Protein AF-A0A1V6MY09-F1 (afdb_monomer_lite)

Secondary structure (DSSP, 8-state):
-HHHHHHH-SSTT--EEEEEE---TTTS-TTHIIIIIHGGGHHHHTTEEEEEES-SBPPPTTS-S--HHHHT--SB-TT-PBPHHHHHHHHHHHHHHHSPPPPPP---EEEEPS-SS--HHHHHHHHHHHHTT---EEEEGGGTT-HHHHSPPP-

Structure (mmCIF, N/CA/C/O backbone):
data_AF-A0A1V6MY09-F1
#
_entry.id   AF-A0A1V6MY09-F1
#
loop_
_atom_site.group_PDB
_atom_site.id
_atom_site.type_symbol
_atom_site.label_atom_id
_atom_site.label_alt_id
_atom_site.label_comp_id
_atom_site.label_asym_id
_atom_site.label_entity_id
_atom_site.label_seq_id
_atom_site.pdbx_PDB_ins_code
_atom_site.Cartn_x
_atom_site.Cartn_y
_atom_site.Cartn_z
_atom_site.occupancy
_atom_site.B_iso_or_equiv
_atom_site.auth_seq_id
_atom_site.auth_comp_id
_atom_site.auth_asym_id
_atom_site.auth_atom_id
_atom_site.pdbx_PDB_model_num
ATOM 1 N N . MET A 1 1 ? 6.586 2.895 -3.934 1.00 74.00 1 MET A N 1
ATOM 2 C CA . MET A 1 1 ? 7.582 2.172 -3.106 1.00 74.00 1 MET A CA 1
ATOM 3 C C . MET A 1 1 ? 8.088 0.880 -3.744 1.00 74.00 1 MET A C 1
ATOM 5 O O . MET A 1 1 ? 9.276 0.803 -4.008 1.00 74.00 1 MET A O 1
ATOM 9 N N . ALA A 1 2 ? 7.244 -0.112 -4.055 1.00 82.12 2 ALA A N 1
ATOM 10 C CA . ALA A 1 2 ? 7.715 -1.401 -4.593 1.00 82.12 2 ALA A CA 1
ATOM 11 C C . ALA A 1 2 ? 8.505 -1.316 -5.916 1.00 82.12 2 ALA A C 1
ATOM 13 O O . ALA A 1 2 ? 9.506 -2.009 -6.086 1.00 82.12 2 ALA A O 1
ATOM 14 N N . GLU A 1 3 ? 8.062 -0.472 -6.853 1.00 85.81 3 GLU A N 1
ATOM 15 C CA . GLU A 1 3 ? 8.784 -0.254 -8.118 1.00 85.81 3 GLU A CA 1
ATOM 16 C C . GLU A 1 3 ? 10.095 0.505 -7.901 1.00 85.81 3 GLU A C 1
ATOM 18 O O . GLU A 1 3 ? 11.083 0.232 -8.571 1.00 85.81 3 GLU A O 1
ATOM 23 N N . LEU A 1 4 ? 10.130 1.399 -6.911 1.00 88.19 4 LEU A N 1
ATOM 24 C CA . LEU A 1 4 ? 11.337 2.138 -6.564 1.00 88.19 4 LEU A CA 1
ATOM 25 C C . LEU A 1 4 ? 12.402 1.195 -5.991 1.00 88.19 4 LEU A C 1
ATOM 27 O O . LEU A 1 4 ? 13.549 1.227 -6.415 1.00 88.19 4 LEU A O 1
ATOM 31 N N . ALA A 1 5 ? 12.001 0.294 -5.090 1.00 87.94 5 ALA A N 1
ATOM 32 C CA . ALA A 1 5 ? 12.891 -0.728 -4.548 1.00 87.94 5 ALA A CA 1
ATOM 33 C C . ALA A 1 5 ? 13.441 -1.673 -5.635 1.00 87.94 5 ALA A C 1
ATOM 35 O O . ALA A 1 5 ? 14.590 -2.097 -5.547 1.00 87.94 5 ALA A O 1
ATOM 36 N N . GLU A 1 6 ? 12.649 -1.992 -6.668 1.00 86.62 6 GLU A N 1
ATOM 37 C CA . GLU A 1 6 ? 13.126 -2.790 -7.806 1.00 86.62 6 GLU A CA 1
ATOM 38 C C . GLU A 1 6 ? 14.203 -2.052 -8.606 1.00 86.62 6 GLU A C 1
ATOM 40 O O . GLU A 1 6 ? 15.226 -2.653 -8.917 1.00 86.62 6 GLU A O 1
ATOM 45 N N . ALA A 1 7 ? 13.999 -0.761 -8.895 1.00 88.38 7 ALA A N 1
ATOM 46 C CA . ALA A 1 7 ? 14.915 0.039 -9.711 1.00 88.38 7 ALA A CA 1
ATOM 47 C C . ALA A 1 7 ? 16.354 0.022 -9.168 1.00 88.38 7 ALA A C 1
ATOM 49 O O . ALA A 1 7 ? 17.309 -0.121 -9.932 1.00 88.38 7 ALA A O 1
ATOM 50 N N . PHE A 1 8 ? 16.494 0.103 -7.842 1.00 88.56 8 PHE A N 1
ATOM 51 C CA . PHE A 1 8 ? 17.784 0.108 -7.146 1.00 88.56 8 PHE A CA 1
ATOM 52 C C . PHE A 1 8 ? 18.277 -1.286 -6.730 1.00 88.56 8 PHE A C 1
ATOM 54 O O . PHE A 1 8 ? 19.402 -1.423 -6.250 1.00 88.56 8 PHE A O 1
ATOM 61 N N . SER A 1 9 ? 17.482 -2.344 -6.910 1.00 88.06 9 SER A N 1
ATOM 62 C CA . SER A 1 9 ? 17.911 -3.699 -6.555 1.00 88.06 9 SER A CA 1
ATOM 63 C C . SER A 1 9 ? 19.033 -4.154 -7.495 1.00 88.06 9 SER A C 1
ATOM 65 O O . SER A 1 9 ? 18.844 -4.126 -8.709 1.00 88.06 9 SER A O 1
ATOM 67 N N . PRO A 1 10 ? 20.194 -4.622 -7.001 1.00 84.19 10 PRO A N 1
ATOM 68 C CA . PRO A 1 10 ? 21.211 -5.230 -7.864 1.00 84.19 10 PRO A CA 1
ATOM 69 C C . PRO A 1 10 ? 20.783 -6.616 -8.363 1.00 84.19 10 PRO A C 1
ATOM 71 O O . PRO A 1 10 ? 21.304 -7.121 -9.353 1.00 84.19 10 PRO A O 1
ATOM 74 N N . VAL A 1 11 ? 19.822 -7.239 -7.673 1.00 84.31 11 VAL A N 1
ATOM 75 C CA . VAL A 1 11 ? 19.285 -8.550 -8.022 1.00 84.31 11 VAL A CA 1
ATOM 76 C C . VAL A 1 11 ? 17.932 -8.353 -8.680 1.00 84.31 11 VAL A C 1
ATOM 78 O O . VAL A 1 11 ? 16.950 -7.969 -8.035 1.00 84.31 11 VAL A O 1
ATOM 81 N N . ARG A 1 12 ? 17.890 -8.639 -9.976 1.00 76.69 12 ARG A N 1
ATOM 82 C CA . ARG A 1 12 ? 16.674 -8.578 -10.777 1.00 76.69 12 ARG A CA 1
ATOM 83 C C . ARG A 1 12 ? 15.632 -9.566 -10.258 1.00 76.69 12 ARG A C 1
ATOM 85 O O . ARG A 1 12 ? 15.929 -10.749 -10.092 1.00 76.69 12 ARG A O 1
ATOM 92 N N . GLY A 1 13 ? 14.403 -9.100 -10.038 1.00 77.75 13 GLY A N 1
ATOM 93 C CA . GLY A 1 13 ? 13.318 -9.951 -9.548 1.00 77.75 13 GLY A CA 1
ATOM 94 C C . GLY A 1 13 ? 13.489 -10.390 -8.095 1.00 77.75 13 GLY A C 1
ATOM 95 O O . GLY A 1 13 ? 12.890 -11.387 -7.690 1.00 77.75 13 GLY A O 1
ATOM 96 N N . ARG A 1 14 ? 14.300 -9.668 -7.309 1.00 84.56 14 ARG A N 1
ATOM 97 C CA . ARG A 1 14 ? 14.417 -9.902 -5.870 1.00 84.56 14 ARG A CA 1
ATOM 98 C C . ARG A 1 14 ? 13.017 -9.886 -5.233 1.00 84.56 14 ARG A C 1
ATOM 100 O O . ARG A 1 14 ? 12.269 -8.925 -5.435 1.00 84.56 14 ARG A O 1
ATOM 107 N N . PRO A 1 15 ? 12.663 -10.916 -4.444 1.00 82.88 15 PRO A N 1
ATOM 108 C CA . PRO A 1 15 ? 11.455 -10.916 -3.634 1.00 82.88 15 PRO A CA 1
ATOM 109 C C . PRO A 1 15 ? 11.299 -9.634 -2.819 1.00 82.88 15 PRO A C 1
ATOM 111 O O . PRO A 1 15 ? 12.229 -9.209 -2.132 1.00 82.88 15 PRO A O 1
ATOM 114 N N . LYS A 1 16 ? 10.107 -9.039 -2.872 1.00 85.06 16 LYS A N 1
ATOM 115 C CA . LYS A 1 16 ? 9.753 -7.848 -2.094 1.00 85.06 16 LYS A CA 1
ATOM 116 C C . LYS A 1 16 ? 8.669 -8.190 -1.093 1.00 85.06 16 LYS A C 1
ATOM 118 O O . LYS A 1 16 ? 7.739 -8.923 -1.416 1.00 85.06 16 LYS A O 1
ATOM 123 N N . TRP A 1 17 ? 8.766 -7.628 0.099 1.00 87.06 17 TRP A N 1
ATOM 124 C CA . TRP A 1 17 ? 7.748 -7.753 1.132 1.00 87.06 17 TRP A CA 1
ATOM 125 C C . TRP A 1 17 ? 7.241 -6.357 1.468 1.00 87.06 17 TRP A C 1
ATOM 127 O O . TRP A 1 17 ? 8.029 -5.481 1.820 1.00 87.06 17 TRP A O 1
ATOM 137 N N . LEU A 1 18 ? 5.931 -6.143 1.340 1.00 85.88 18 LEU A N 1
ATOM 138 C CA . LEU A 1 18 ? 5.291 -4.967 1.913 1.00 85.88 18 LEU A CA 1
ATOM 139 C C . LEU A 1 18 ? 5.100 -5.204 3.417 1.00 85.88 18 LEU A C 1
ATOM 141 O O . LEU A 1 18 ? 4.112 -5.802 3.835 1.00 85.88 18 LEU A O 1
ATOM 145 N N . GLN A 1 19 ? 6.110 -4.833 4.202 1.00 89.31 19 GLN A N 1
ATOM 146 C CA . GLN A 1 19 ? 6.201 -5.191 5.621 1.00 89.31 19 GLN A CA 1
ATOM 147 C C . GLN A 1 19 ? 5.237 -4.404 6.516 1.00 89.31 19 GLN A C 1
ATOM 149 O O . GLN A 1 19 ? 4.792 -4.923 7.538 1.00 89.31 19 GLN A O 1
ATOM 154 N N . GLU A 1 20 ? 4.914 -3.172 6.130 1.00 88.75 20 GLU A N 1
ATOM 155 C CA . GLU A 1 20 ? 3.969 -2.328 6.850 1.00 88.75 20 GLU A CA 1
ATOM 156 C C . GLU A 1 20 ? 3.007 -1.686 5.864 1.00 88.75 20 GLU A C 1
ATOM 158 O O . GLU A 1 20 ? 3.400 -1.031 4.894 1.00 88.75 20 GLU A O 1
ATOM 163 N N . PHE A 1 21 ? 1.724 -1.910 6.111 1.00 85.19 21 PHE A N 1
ATOM 164 C CA . PHE A 1 21 ? 0.650 -1.357 5.315 1.00 85.19 21 PHE A CA 1
ATOM 165 C C . PHE A 1 21 ? -0.570 -1.116 6.197 1.00 85.19 21 PHE A C 1
ATOM 167 O O . PHE A 1 21 ? -1.007 -2.009 6.915 1.00 85.19 21 PHE A O 1
ATOM 174 N N . GLY A 1 22 ? -1.124 0.089 6.168 1.00 87.31 22 GLY A N 1
ATOM 175 C CA . GLY A 1 22 ? -2.263 0.451 7.005 1.00 87.31 22 GLY A CA 1
ATOM 176 C C . GLY A 1 22 ? -2.897 1.748 6.552 1.00 87.31 22 GLY A C 1
ATOM 177 O O . GLY A 1 22 ? -2.298 2.516 5.802 1.00 87.31 22 GLY A O 1
ATOM 178 N N . ALA A 1 23 ? -4.133 1.949 6.978 1.00 87.44 23 ALA A N 1
ATOM 179 C CA . ALA A 1 23 ? -4.874 3.173 6.749 1.00 87.44 23 ALA A CA 1
ATOM 180 C C . ALA A 1 23 ? -5.733 3.454 7.974 1.00 87.44 23 ALA A C 1
ATOM 182 O O . ALA A 1 23 ? -6.298 2.528 8.557 1.00 87.44 23 ALA A O 1
ATOM 183 N N . SER A 1 24 ? -5.860 4.732 8.307 1.00 87.69 24 SER A N 1
ATOM 184 C CA . SER A 1 24 ? -6.676 5.210 9.418 1.00 87.69 24 SER A CA 1
ATOM 185 C C . SER A 1 24 ? -7.867 6.018 8.903 1.00 87.69 24 SER A C 1
ATOM 187 O O . SER A 1 24 ? -7.738 6.708 7.882 1.00 87.69 24 SER A O 1
ATOM 189 N N . PRO A 1 25 ? -8.994 6.015 9.634 1.00 87.62 25 PRO A N 1
ATOM 190 C CA . PRO A 1 25 ? -10.101 6.942 9.418 1.00 87.62 25 PRO A CA 1
ATOM 191 C C . PRO A 1 25 ? -9.704 8.428 9.453 1.00 87.62 25 PRO A C 1
ATOM 193 O O . PRO 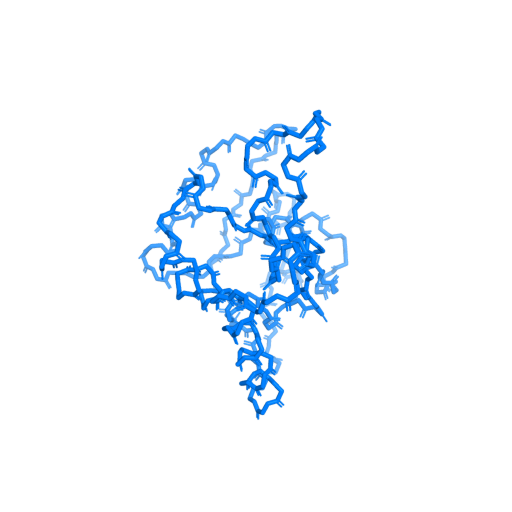A 1 25 ? -10.396 9.260 8.876 1.00 87.62 25 PRO A O 1
ATOM 196 N N . VAL A 1 26 ? -8.576 8.767 10.091 1.00 88.00 26 VAL A N 1
ATOM 197 C CA . VAL A 1 26 ? -8.041 10.140 10.128 1.00 88.00 26 VAL A CA 1
ATOM 198 C C . VAL A 1 26 ? -7.679 10.654 8.729 1.00 88.00 26 VAL A C 1
ATOM 200 O O . VAL A 1 26 ? -7.819 11.840 8.448 1.00 88.00 26 VAL A O 1
ATOM 203 N N . GLU A 1 27 ? -7.228 9.773 7.833 1.00 85.25 27 GLU A N 1
ATOM 204 C CA . GLU A 1 27 ? -6.772 10.156 6.488 1.00 85.25 27 GLU A CA 1
ATOM 205 C C . GLU A 1 27 ? -7.861 10.036 5.420 1.00 85.25 27 GLU A C 1
ATOM 207 O O . GLU A 1 27 ? -7.749 10.618 4.340 1.00 85.25 27 GLU A O 1
ATOM 212 N N . ARG A 1 28 ? -8.882 9.210 5.663 1.00 85.06 28 ARG A N 1
ATOM 213 C CA . ARG A 1 28 ? -9.947 8.925 4.698 1.00 85.06 28 ARG A CA 1
ATOM 214 C C . ARG A 1 28 ? -11.168 8.321 5.383 1.00 85.06 28 ARG A C 1
ATOM 216 O O . ARG A 1 28 ? -11.007 7.658 6.400 1.00 85.06 28 ARG A O 1
ATOM 223 N N . PRO A 1 29 ? -12.364 8.435 4.783 1.00 87.50 29 PRO A N 1
ATOM 224 C CA . PRO A 1 29 ? -13.581 7.860 5.352 1.00 87.50 29 PRO A CA 1
ATOM 225 C C . PRO A 1 29 ? -13.428 6.358 5.636 1.00 87.50 29 PRO 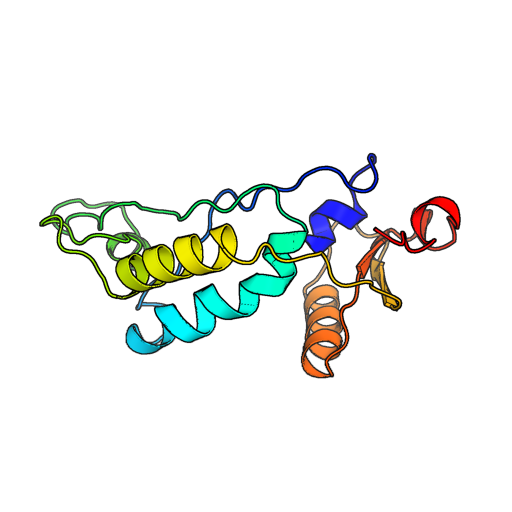A C 1
ATOM 227 O O . PRO A 1 29 ? -12.931 5.617 4.775 1.00 87.50 29 PRO A O 1
ATOM 230 N N . ALA A 1 30 ? -13.830 5.902 6.826 1.00 83.56 30 ALA A N 1
ATOM 231 C CA . ALA A 1 30 ? -13.588 4.536 7.304 1.00 83.56 30 ALA A CA 1
ATOM 232 C C . ALA A 1 30 ? -14.191 3.470 6.372 1.00 83.56 30 ALA A C 1
ATOM 234 O O . ALA A 1 30 ? -13.598 2.419 6.131 1.00 83.56 30 ALA A O 1
ATOM 235 N N . GLU A 1 31 ? -15.334 3.782 5.771 1.00 83.69 31 GLU A N 1
ATOM 236 C CA . GLU A 1 31 ? -16.102 2.933 4.855 1.00 83.69 31 GLU A CA 1
ATOM 237 C C . GLU A 1 31 ? -15.362 2.739 3.524 1.00 83.69 31 GLU A C 1
ATOM 239 O O . GLU A 1 31 ? -15.531 1.731 2.834 1.00 83.69 31 GLU A O 1
ATOM 244 N N . SER A 1 32 ? -14.503 3.697 3.161 1.00 83.12 32 SER A N 1
ATOM 245 C CA . SER A 1 32 ? -13.707 3.645 1.937 1.00 83.12 32 SER A CA 1
ATOM 246 C C . SER A 1 32 ? -12.458 2.770 2.071 1.00 83.12 32 SER A C 1
ATOM 248 O O . SER A 1 32 ? -11.975 2.250 1.060 1.00 83.12 32 SER A O 1
ATOM 250 N N . ILE A 1 33 ? -11.950 2.567 3.296 1.00 82.81 33 ILE A N 1
ATOM 251 C CA . ILE A 1 33 ? -10.695 1.847 3.555 1.00 82.81 33 ILE A CA 1
ATOM 252 C C . ILE A 1 33 ? -10.751 0.410 3.012 1.00 82.81 33 ILE A C 1
ATOM 254 O O . ILE A 1 33 ? -9.896 0.067 2.191 1.00 82.81 33 ILE A O 1
ATOM 258 N N . PRO A 1 34 ? -11.754 -0.427 3.343 1.00 79.44 34 PRO A N 1
ATOM 259 C CA . PRO A 1 34 ? -11.778 -1.813 2.882 1.00 79.44 34 PRO A CA 1
ATOM 260 C C . PRO A 1 34 ? -11.729 -1.947 1.353 1.00 79.44 34 PRO A C 1
ATOM 262 O O . PRO A 1 34 ? -11.004 -2.784 0.814 1.00 79.44 34 PRO A O 1
ATOM 265 N N . GLN A 1 35 ? -12.474 -1.108 0.629 1.00 71.88 35 GLN A N 1
ATOM 266 C CA . GLN A 1 35 ? -12.632 -1.255 -0.820 1.00 71.88 35 GLN A CA 1
ATOM 267 C C . GLN A 1 35 ? -11.545 -0.543 -1.624 1.00 71.88 35 GLN A C 1
ATOM 269 O O . GLN A 1 35 ? -11.033 -1.104 -2.593 1.00 71.88 35 GLN A O 1
ATOM 274 N N . ARG A 1 36 ? -11.192 0.690 -1.247 1.00 66.88 36 ARG A N 1
ATOM 275 C CA . ARG A 1 36 ? -10.260 1.524 -2.019 1.00 66.88 36 ARG A CA 1
ATOM 276 C C . ARG A 1 36 ? -8.806 1.327 -1.620 1.00 66.88 36 ARG A C 1
ATOM 278 O O . ARG A 1 36 ? -7.935 1.655 -2.414 1.00 66.88 36 ARG A O 1
ATOM 285 N N . PHE A 1 37 ? -8.527 0.782 -0.439 1.00 67.88 37 PHE A N 1
ATOM 286 C CA . PHE A 1 37 ? -7.151 0.606 0.018 1.00 67.88 37 PHE A CA 1
ATOM 287 C C . PHE A 1 37 ? -6.614 -0.807 -0.229 1.00 67.88 37 PHE A C 1
ATOM 289 O O . PHE A 1 37 ? -5.490 -0.958 -0.700 1.00 67.88 37 PHE A O 1
ATOM 296 N N . LEU A 1 38 ? -7.422 -1.845 0.019 1.00 67.69 38 LEU A N 1
ATOM 297 C CA . LEU A 1 38 ? -6.973 -3.240 -0.091 1.00 67.69 38 LEU A CA 1
ATOM 298 C C . LEU A 1 38 ? -7.058 -3.790 -1.526 1.00 67.69 38 LEU A C 1
ATOM 300 O O . LEU A 1 38 ? -6.185 -4.540 -1.958 1.00 67.69 38 LEU A O 1
ATOM 304 N N . ARG A 1 39 ? -8.083 -3.411 -2.303 1.00 62.66 39 ARG A N 1
ATOM 305 C CA . ARG A 1 39 ? -8.331 -3.976 -3.646 1.00 62.66 39 ARG A CA 1
ATOM 306 C C . ARG A 1 39 ? -7.319 -3.542 -4.721 1.00 62.66 39 ARG A C 1
ATOM 308 O O . ARG A 1 39 ? -6.881 -4.411 -5.477 1.00 62.66 39 ARG A O 1
ATOM 315 N N . PRO A 1 40 ? -6.892 -2.264 -4.815 1.00 59.50 40 PRO A N 1
ATOM 316 C CA . PRO A 1 40 ? -5.935 -1.839 -5.845 1.00 59.50 40 PRO A CA 1
ATOM 317 C C . PRO A 1 40 ? -4.543 -2.467 -5.704 1.00 59.50 40 PRO A C 1
ATOM 319 O O . PRO A 1 40 ? -3.732 -2.383 -6.622 1.00 59.50 40 PRO A O 1
ATOM 322 N N . GLN A 1 41 ? -4.263 -3.133 -4.580 1.00 60.84 41 GLN A N 1
ATOM 323 C CA . GLN A 1 41 ? -2.998 -3.826 -4.347 1.00 60.84 41 GLN A CA 1
ATOM 324 C C . GLN A 1 41 ? -2.893 -5.163 -5.080 1.00 60.84 41 GLN A C 1
ATOM 326 O O . GLN A 1 41 ? -1.793 -5.684 -5.221 1.00 60.84 41 GLN A O 1
ATOM 331 N N . HIS A 1 42 ? -3.999 -5.714 -5.582 1.00 57.00 42 HIS A N 1
ATOM 332 C CA . HIS A 1 42 ? -4.037 -7.040 -6.200 1.00 57.00 42 HIS A CA 1
ATOM 333 C C . HIS A 1 42 ? -2.956 -7.252 -7.291 1.00 57.00 42 HIS A C 1
ATOM 335 O O . HIS A 1 42 ? -2.235 -8.246 -7.220 1.00 57.00 42 HIS A O 1
ATOM 341 N N . PRO A 1 43 ? -2.711 -6.312 -8.232 1.00 56.34 43 PRO A N 1
ATOM 342 C CA . PRO A 1 43 ? -1.629 -6.450 -9.215 1.00 56.34 43 PRO A CA 1
ATOM 343 C C . PRO A 1 43 ? -0.225 -6.246 -8.625 1.00 56.34 43 PRO A C 1
ATOM 345 O O . PRO A 1 43 ? 0.754 -6.761 -9.167 1.00 56.34 43 PRO A O 1
ATOM 348 N N . LEU A 1 44 ? -0.111 -5.485 -7.530 1.00 59.53 44 LEU A N 1
ATOM 349 C CA . LEU A 1 44 ? 1.149 -5.299 -6.811 1.00 59.53 44 LEU A CA 1
ATOM 350 C C . LEU A 1 44 ? 1.521 -6.583 -6.066 1.00 59.53 44 LEU A C 1
ATOM 352 O O . LEU A 1 44 ? 2.681 -6.985 -6.123 1.00 59.53 44 LEU A O 1
ATOM 356 N N . LEU A 1 45 ? 0.557 -7.267 -5.445 1.00 59.78 45 LEU A N 1
ATOM 357 C CA . LEU A 1 45 ? 0.775 -8.494 -4.674 1.00 59.78 45 LEU A CA 1
ATOM 358 C C . LEU A 1 45 ? 1.390 -9.625 -5.498 1.00 59.78 45 LEU A C 1
ATOM 360 O O . LEU A 1 45 ? 2.220 -10.345 -4.964 1.00 59.78 45 LEU A O 1
ATOM 364 N N . GLY A 1 46 ? 1.106 -9.726 -6.801 1.00 60.38 46 GLY A N 1
ATOM 365 C CA . GLY A 1 46 ? 1.759 -10.728 -7.655 1.00 60.38 46 GLY A CA 1
ATOM 366 C C . GLY A 1 46 ? 3.294 -10.622 -7.678 1.00 60.38 46 GLY A C 1
ATOM 367 O O . GLY A 1 46 ? 3.974 -11.606 -7.948 1.00 60.38 46 GLY A O 1
ATOM 368 N N . ARG A 1 47 ? 3.858 -9.441 -7.377 1.00 66.94 47 ARG A N 1
ATOM 369 C CA . ARG A 1 47 ? 5.315 -9.190 -7.317 1.00 66.94 47 ARG A CA 1
ATOM 370 C C . ARG A 1 47 ?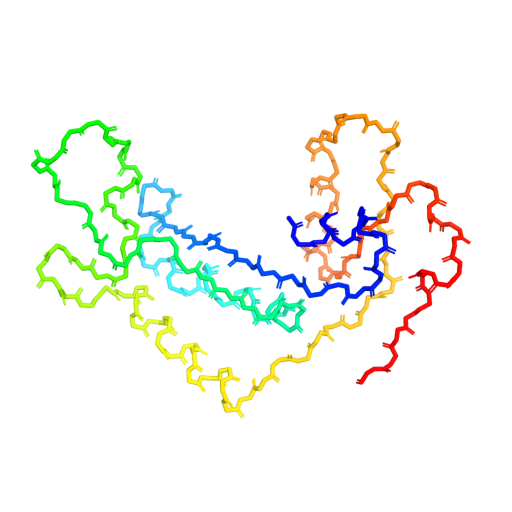 5.888 -9.179 -5.903 1.00 66.94 47 ARG A C 1
ATOM 372 O O . ARG A 1 47 ? 7.095 -8.974 -5.755 1.00 66.94 47 ARG A O 1
ATOM 379 N N . HIS A 1 48 ? 5.047 -9.337 -4.888 1.00 72.56 48 HIS A N 1
ATOM 380 C CA . HIS A 1 48 ? 5.479 -9.397 -3.501 1.00 72.56 48 HIS A CA 1
ATOM 381 C C . HIS A 1 48 ? 5.361 -10.829 -3.001 1.00 72.56 48 HIS A C 1
ATOM 383 O O . HIS A 1 48 ? 4.429 -11.547 -3.341 1.00 72.56 48 HIS A O 1
ATOM 389 N N . VAL A 1 49 ? 6.298 -11.240 -2.156 1.00 75.94 49 VAL A N 1
ATOM 390 C CA . VAL A 1 49 ? 6.210 -12.531 -1.462 1.00 75.94 49 VAL A CA 1
ATOM 391 C C . VAL A 1 49 ? 5.314 -12.466 -0.229 1.00 75.94 49 VAL A C 1
ATOM 393 O O . VAL A 1 49 ? 4.975 -13.500 0.336 1.00 75.94 49 VAL A O 1
ATOM 396 N N . GLY A 1 50 ? 4.909 -11.263 0.179 1.00 79.88 50 GLY A N 1
ATOM 397 C CA . GLY A 1 50 ? 4.011 -11.066 1.303 1.00 79.8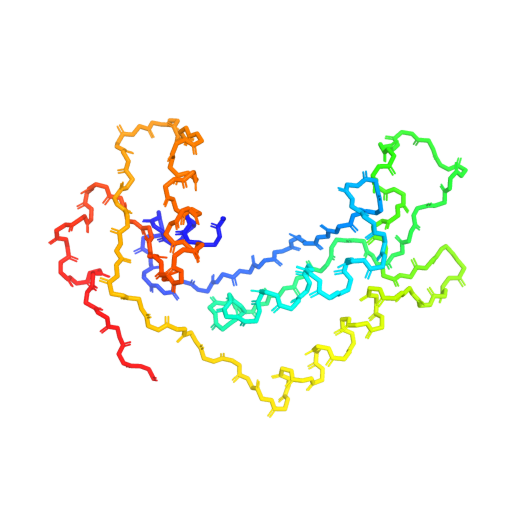8 50 GLY A CA 1
ATOM 398 C C . GLY A 1 50 ? 3.586 -9.615 1.486 1.00 79.88 50 GLY A C 1
ATOM 399 O O . GLY A 1 50 ? 4.207 -8.683 0.962 1.00 79.88 50 GLY A O 1
ATOM 400 N N . LEU A 1 51 ? 2.526 -9.458 2.272 1.00 84.12 51 LEU A N 1
ATOM 401 C CA . LEU A 1 51 ? 2.024 -8.199 2.805 1.00 84.12 51 LEU A CA 1
ATOM 402 C C . LEU A 1 51 ? 1.749 -8.402 4.290 1.00 84.12 51 LEU A C 1
ATOM 404 O O . LEU A 1 51 ? 1.219 -9.443 4.680 1.00 84.12 51 LEU A O 1
ATOM 408 N N . HIS A 1 52 ? 2.102 -7.417 5.105 1.00 86.50 52 HIS A N 1
ATOM 409 C CA . HIS A 1 52 ? 1.799 -7.413 6.525 1.00 86.50 52 HIS A CA 1
ATOM 410 C C . HIS A 1 52 ? 1.143 -6.084 6.915 1.00 86.50 52 HIS A C 1
ATOM 412 O O . HIS A 1 52 ? 1.608 -5.007 6.538 1.00 86.50 52 HIS A O 1
ATOM 418 N N . MET A 1 53 ? 0.003 -6.185 7.604 1.00 87.81 53 MET A N 1
ATOM 419 C CA . MET A 1 53 ? -0.739 -5.018 8.069 1.00 87.81 53 MET A CA 1
ATOM 420 C C . MET A 1 53 ? -0.075 -4.449 9.318 1.00 87.81 53 MET A C 1
ATOM 422 O O . MET A 1 53 ? 0.338 -5.205 10.197 1.00 87.81 53 MET A O 1
ATOM 426 N N . VAL A 1 54 ? 0.006 -3.125 9.408 1.00 88.94 54 VAL A N 1
ATOM 427 C CA . VAL A 1 54 ? 0.447 -2.469 10.641 1.00 88.94 54 VAL A CA 1
ATOM 428 C C . VAL A 1 54 ? -0.703 -2.444 11.641 1.00 88.94 54 VAL A C 1
ATOM 430 O O . VAL A 1 54 ? -1.804 -2.015 11.310 1.00 88.94 54 VAL A O 1
ATOM 433 N N . GLY A 1 55 ? -0.426 -2.901 12.861 1.00 87.12 55 GLY A N 1
ATOM 434 C CA . GLY A 1 55 ? -1.414 -2.979 13.933 1.00 87.12 55 GLY A CA 1
ATOM 435 C C . GLY A 1 55 ? -2.374 -4.157 13.762 1.00 87.12 55 GLY A C 1
ATOM 436 O O . GLY A 1 55 ? -3.120 -4.260 12.792 1.00 87.12 55 GLY A O 1
ATOM 437 N N . ILE A 1 56 ? -2.385 -5.061 14.743 1.00 91.75 56 ILE A N 1
ATOM 438 C CA . ILE A 1 56 ? -3.438 -6.084 14.828 1.00 91.75 56 ILE A CA 1
ATOM 439 C C . ILE A 1 56 ? -4.643 -5.515 15.582 1.00 91.75 56 ILE A C 1
ATOM 441 O O . ILE A 1 56 ? -5.767 -5.657 15.109 1.00 91.75 56 ILE A O 1
ATOM 445 N N . HIS A 1 57 ? -4.398 -4.827 16.698 1.00 96.69 57 HIS A N 1
ATOM 446 C CA . HIS A 1 57 ? -5.416 -4.207 17.544 1.00 96.69 57 HIS A CA 1
ATOM 447 C C . HIS A 1 57 ? -5.278 -2.691 17.523 1.00 96.69 57 HIS A C 1
ATOM 449 O O . HIS A 1 57 ? -4.170 -2.169 17.363 1.00 96.69 57 HIS A O 1
ATOM 455 N N . ASP A 1 58 ? -6.402 -2.016 17.716 1.00 96.19 58 ASP A N 1
ATOM 456 C CA . ASP A 1 58 ? -6.428 -0.601 18.052 1.00 96.19 58 ASP A CA 1
ATOM 457 C C . ASP A 1 58 ? -5.711 -0.351 19.380 1.00 96.19 58 ASP A C 1
ATOM 459 O O . ASP A 1 58 ? -5.628 -1.218 20.258 1.00 96.19 58 ASP A O 1
ATOM 463 N N . ILE A 1 59 ? -5.162 0.852 19.511 1.00 96.88 59 ILE A N 1
ATOM 464 C CA . ILE A 1 59 ? -4.503 1.282 20.739 1.00 96.88 59 ILE A CA 1
ATOM 465 C C . ILE A 1 59 ? -5.578 1.847 21.660 1.00 96.88 59 ILE A C 1
ATOM 467 O O . ILE A 1 59 ? -6.403 2.664 21.255 1.00 96.88 59 ILE A O 1
ATOM 471 N N . ASP A 1 60 ? -5.564 1.436 22.924 1.00 96.81 60 ASP A N 1
ATOM 472 C CA . ASP A 1 60 ? -6.464 2.008 23.917 1.00 96.81 60 ASP A CA 1
ATOM 473 C C . ASP A 1 60 ? -6.124 3.485 24.160 1.00 96.81 60 ASP A C 1
ATOM 475 O O . ASP A 1 60 ? -4.981 3.839 24.457 1.00 96.81 60 ASP A O 1
ATOM 479 N N . ARG A 1 61 ? -7.135 4.354 24.067 1.00 95.69 61 ARG A N 1
ATOM 480 C CA . ARG A 1 61 ? -6.989 5.809 24.229 1.00 95.69 61 ARG A CA 1
ATOM 481 C C . ARG A 1 61 ? -6.608 6.240 25.647 1.00 95.69 61 ARG A C 1
ATOM 483 O O . ARG A 1 61 ? -6.288 7.405 25.861 1.00 95.69 61 ARG A O 1
ATOM 490 N N . ARG A 1 62 ? -6.595 5.321 26.618 1.00 96.81 62 ARG A N 1
ATOM 491 C CA . ARG A 1 62 ? -5.974 5.537 27.934 1.00 96.81 62 ARG A CA 1
ATOM 492 C C . ARG A 1 62 ? -4.452 5.686 27.840 1.00 96.81 62 ARG A C 1
ATOM 494 O O . ARG A 1 62 ? -3.858 6.291 28.731 1.00 96.81 62 ARG A O 1
ATOM 501 N N . PHE A 1 63 ? -3.818 5.146 26.797 1.00 97.06 63 PHE A N 1
ATOM 502 C CA . PHE A 1 63 ? -2.389 5.319 26.556 1.00 97.06 63 PHE A CA 1
ATOM 503 C C . PHE A 1 63 ? -2.100 6.652 25.864 1.00 97.06 63 PHE A C 1
ATOM 505 O O . PHE A 1 63 ? -2.802 7.072 24.947 1.00 97.06 63 PHE A O 1
ATOM 512 N N . THR A 1 64 ? -1.029 7.314 26.294 1.00 96.25 64 THR A N 1
ATOM 513 C CA . THR A 1 64 ? -0.590 8.613 25.771 1.00 96.25 64 THR A CA 1
ATOM 514 C C . THR A 1 64 ? 0.706 8.469 24.967 1.00 96.25 64 THR A C 1
ATOM 516 O O . THR A 1 64 ? 1.394 7.454 25.055 1.00 96.25 64 THR A O 1
ATOM 519 N N . GLY A 1 65 ? 1.047 9.483 24.162 1.00 96.00 65 GLY A N 1
ATOM 520 C CA . GLY A 1 65 ? 2.283 9.509 23.361 1.00 96.00 65 GLY A CA 1
ATOM 521 C C . GLY A 1 65 ? 2.145 8.999 21.922 1.00 96.00 65 GLY A C 1
ATOM 522 O O . GLY A 1 65 ? 3.121 9.034 21.177 1.00 96.00 65 GLY A O 1
ATOM 523 N N . PHE A 1 66 ? 0.946 8.580 21.516 1.00 95.00 66 PHE A N 1
ATOM 524 C CA . PHE A 1 66 ? 0.628 8.214 20.135 1.00 95.00 66 PHE A CA 1
ATOM 525 C C . PHE A 1 66 ? 0.022 9.401 19.383 1.00 95.00 66 PHE A C 1
ATOM 527 O O . PHE A 1 66 ? -0.659 10.244 19.973 1.00 95.00 66 PHE A O 1
ATOM 534 N N . VAL A 1 67 ? 0.258 9.466 18.073 1.00 94.00 67 VAL A N 1
ATOM 535 C CA . VAL A 1 67 ? -0.447 10.423 17.206 1.00 94.00 67 VAL A CA 1
ATOM 536 C C . VAL A 1 67 ? -1.826 9.878 16.845 1.00 94.00 67 VAL A C 1
ATOM 538 O O . VAL A 1 67 ? -1.997 8.667 16.745 1.00 94.00 67 VAL A O 1
ATOM 541 N N . GLU A 1 68 ? -2.798 10.760 16.600 1.00 92.94 68 GLU A N 1
ATOM 542 C CA . GLU A 1 68 ? -4.215 10.392 16.423 1.00 92.94 68 GLU A CA 1
ATOM 543 C C . GLU A 1 68 ? -4.432 9.243 15.421 1.00 92.94 68 GLU A C 1
ATOM 545 O O . GLU A 1 68 ? -5.153 8.292 15.700 1.00 92.94 68 GLU A O 1
ATOM 550 N N . TYR A 1 69 ? -3.719 9.275 14.290 1.00 90.81 69 TYR A N 1
ATOM 551 C CA . TYR A 1 69 ? -3.750 8.234 13.255 1.00 90.81 69 TYR A CA 1
ATOM 552 C C . TYR A 1 69 ? -3.475 6.815 13.788 1.00 90.81 69 TYR A C 1
ATOM 554 O O . TYR A 1 69 ? -4.053 5.860 13.272 1.00 90.81 69 TYR A O 1
ATOM 562 N N . GLN A 1 70 ? -2.608 6.672 14.797 1.00 93.19 70 GLN A N 1
ATOM 563 C CA . GLN A 1 70 ? -2.114 5.382 15.290 1.00 93.19 70 GLN A CA 1
ATOM 564 C C . GLN A 1 70 ? -3.135 4.614 16.130 1.00 93.19 70 GLN A C 1
ATOM 566 O O . GLN A 1 70 ? -3.028 3.392 16.212 1.00 93.19 70 GLN A O 1
ATOM 571 N N . PHE A 1 71 ? -4.116 5.293 16.731 1.00 94.81 71 PHE A N 1
ATOM 572 C CA . PHE A 1 71 ? -5.091 4.631 17.598 1.00 94.81 71 PHE A CA 1
ATOM 573 C C . PHE A 1 71 ? -5.991 3.658 16.836 1.00 94.81 71 PHE A C 1
ATOM 575 O O . PHE A 1 71 ? -6.347 2.620 17.382 1.00 94.81 71 PHE A O 1
ATOM 582 N N . ASP A 1 72 ? -6.281 3.955 15.569 1.00 92.69 72 ASP A N 1
ATOM 583 C CA . ASP A 1 72 ? -7.331 3.283 14.798 1.00 92.69 72 ASP A CA 1
ATOM 584 C C . ASP A 1 72 ? -6.796 2.414 13.638 1.00 92.69 72 ASP A C 1
ATOM 586 O O . ASP A 1 72 ? -7.540 2.091 12.703 1.00 92.69 72 ASP A O 1
ATOM 590 N N . LEU A 1 73 ? -5.511 2.029 13.669 1.00 93.06 73 LEU A N 1
ATOM 591 C CA . LEU A 1 73 ? -4.873 1.207 12.622 1.00 93.06 73 LEU A CA 1
ATOM 592 C C . LEU A 1 73 ? -5.180 -0.282 12.704 1.00 93.06 73 LEU A C 1
ATOM 594 O O . LEU A 1 73 ? -4.962 -0.997 11.725 1.00 93.06 73 LEU A O 1
ATOM 598 N N . GLY A 1 74 ? -5.669 -0.752 13.848 1.00 94.19 74 GLY A N 1
ATOM 599 C CA . GLY A 1 74 ? -5.920 -2.159 14.085 1.00 94.19 74 GLY A CA 1
ATOM 600 C C . GLY A 1 74 ? -6.906 -2.755 13.088 1.00 94.19 74 GLY A C 1
ATOM 601 O O . GLY A 1 74 ? -7.807 -2.091 12.562 1.00 94.19 74 GLY A O 1
ATOM 602 N N . LEU A 1 75 ? -6.760 -4.058 12.867 1.00 94.06 75 LEU A N 1
ATOM 603 C CA . LEU A 1 75 ? -7.775 -4.891 12.225 1.00 94.06 75 LEU A CA 1
ATOM 604 C C . LEU A 1 75 ? -8.885 -5.280 13.209 1.00 94.06 75 LEU A C 1
ATOM 606 O O . LEU A 1 75 ? -9.993 -5.616 12.783 1.00 94.06 75 LEU A O 1
ATOM 610 N N . LEU A 1 76 ? -8.567 -5.236 14.501 1.00 96.12 76 LEU A N 1
ATOM 611 C CA . LEU A 1 76 ? -9.438 -5.506 15.632 1.00 96.12 76 LEU A CA 1
ATOM 612 C C . LEU A 1 76 ? -9.560 -4.252 16.504 1.00 96.12 76 LEU A C 1
ATOM 614 O O . LEU A 1 76 ? -8.604 -3.483 16.611 1.00 96.12 76 LEU A O 1
ATOM 618 N N . THR A 1 77 ? -10.711 -4.061 17.140 1.00 96.44 77 THR A N 1
ATOM 619 C CA . THR A 1 77 ? -10.884 -3.042 18.184 1.00 96.44 77 THR A CA 1
ATOM 620 C C . THR A 1 77 ? -10.113 -3.428 19.452 1.00 96.44 77 THR A C 1
ATOM 622 O O . THR A 1 77 ? -9.602 -4.547 19.575 1.00 96.44 77 THR A O 1
ATOM 625 N N . VAL A 1 78 ? -10.060 -2.518 20.430 1.00 97.50 78 VAL A N 1
ATOM 626 C CA . VAL A 1 78 ? -9.485 -2.779 21.766 1.00 97.50 78 VAL A CA 1
ATOM 627 C C . VAL A 1 78 ? -10.176 -3.935 22.503 1.00 97.50 78 VAL A C 1
ATOM 629 O O . VAL A 1 78 ? -9.542 -4.615 23.307 1.00 97.50 78 VAL A O 1
ATOM 632 N N . ASP A 1 79 ? -11.443 -4.206 22.173 1.00 97.19 79 ASP A N 1
ATOM 633 C CA . ASP A 1 79 ? -12.262 -5.277 22.752 1.00 97.19 79 ASP A CA 1
ATOM 634 C C . ASP A 1 79 ? -12.212 -6.584 21.935 1.00 97.19 79 ASP A C 1
ATOM 636 O O . ASP A 1 79 ? -12.954 -7.526 22.207 1.00 97.19 79 ASP A O 1
ATOM 640 N N . ASN A 1 80 ? -11.290 -6.686 20.968 1.00 96.75 80 ASN A N 1
ATOM 641 C CA . ASN A 1 80 ? -11.113 -7.822 20.050 1.00 96.75 80 ASN A CA 1
ATOM 642 C C . ASN A 1 80 ? -12.250 -8.017 19.031 1.00 96.75 80 ASN A C 1
ATOM 644 O O . ASN A 1 80 ? -12.396 -9.101 18.459 1.00 96.75 80 ASN A O 1
ATOM 648 N N . GLU A 1 81 ? -13.045 -6.983 18.756 1.00 97.75 81 GLU A N 1
ATOM 649 C CA . GLU A 1 81 ? -14.062 -7.054 17.707 1.00 97.75 81 GLU A CA 1
ATOM 650 C C . GLU A 1 81 ? -13.433 -6.843 16.326 1.00 97.75 81 GLU A C 1
ATOM 652 O O . GLU A 1 81 ? -12.581 -5.975 16.137 1.00 97.75 81 GLU A O 1
ATOM 657 N N . ILE A 1 82 ? -13.855 -7.628 15.331 1.00 95.62 82 ILE A N 1
ATOM 658 C CA . ILE A 1 82 ? -13.326 -7.515 13.966 1.00 95.62 82 ILE A CA 1
ATOM 659 C C . ILE A 1 82 ? -13.843 -6.235 13.307 1.00 95.62 82 ILE A C 1
ATOM 661 O O . ILE A 1 82 ? -15.046 -6.064 13.116 1.00 95.62 82 ILE A O 1
ATOM 665 N N . LYS A 1 83 ? -12.926 -5.370 12.861 1.00 92.19 83 LYS A N 1
ATOM 666 C CA . LYS A 1 83 ? -13.258 -4.170 12.082 1.00 92.19 83 LYS A CA 1
ATOM 667 C C . LYS A 1 83 ? -13.533 -4.527 10.624 1.00 92.19 83 LYS A C 1
ATOM 669 O O . LYS A 1 83 ? -13.045 -5.533 10.106 1.00 92.19 83 LYS A O 1
ATOM 674 N N . ALA A 1 84 ? -14.225 -3.638 9.910 1.00 91.06 84 ALA A N 1
ATOM 675 C CA . ALA A 1 84 ? -14.510 -3.808 8.482 1.00 91.06 84 ALA A CA 1
ATOM 676 C C . ALA A 1 84 ? -13.240 -4.071 7.642 1.00 91.06 84 ALA A C 1
ATOM 678 O O . ALA A 1 84 ? -13.249 -4.905 6.736 1.00 91.06 84 ALA A O 1
ATOM 679 N N . THR A 1 85 ? -12.121 -3.416 7.976 1.00 88.38 85 THR A N 1
ATOM 680 C CA . THR A 1 85 ? -10.816 -3.650 7.336 1.00 88.38 85 THR A CA 1
ATOM 681 C C . THR A 1 85 ? -10.288 -5.063 7.600 1.00 88.38 85 THR A C 1
ATOM 683 O O . THR A 1 85 ? -9.803 -5.712 6.674 1.00 88.38 85 THR A O 1
ATOM 686 N N . GLY A 1 86 ? -10.424 -5.570 8.832 1.00 92.00 86 GLY A N 1
ATOM 687 C CA . GLY A 1 86 ? -10.048 -6.937 9.201 1.00 92.00 86 GLY A CA 1
ATOM 688 C C . GLY A 1 86 ? -10.879 -7.990 8.470 1.00 92.00 86 GLY A C 1
ATOM 689 O O . GLY A 1 86 ? -10.320 -8.917 7.881 1.00 92.00 86 GLY A O 1
ATOM 690 N N . ALA A 1 87 ? -12.201 -7.804 8.420 1.00 92.38 87 ALA A N 1
ATOM 691 C CA . ALA A 1 87 ? -13.103 -8.677 7.671 1.00 92.38 87 ALA A CA 1
ATOM 692 C C . ALA A 1 87 ? -12.747 -8.708 6.174 1.00 92.38 87 ALA A C 1
ATOM 694 O O . ALA A 1 87 ? -12.582 -9.781 5.590 1.00 92.38 87 ALA A O 1
ATOM 695 N N . ARG A 1 88 ? -12.516 -7.540 5.559 1.00 89.44 88 ARG A N 1
ATOM 696 C CA . ARG A 1 88 ? -12.145 -7.473 4.140 1.00 89.44 88 ARG A CA 1
ATOM 697 C C . ARG A 1 88 ? -10.773 -8.079 3.853 1.00 89.44 88 ARG A C 1
ATOM 699 O O . ARG A 1 88 ? -10.593 -8.706 2.810 1.00 89.44 88 ARG A O 1
ATOM 706 N N . LEU A 1 89 ? -9.804 -7.927 4.756 1.00 88.81 89 LEU A N 1
ATOM 707 C CA . LEU A 1 89 ? -8.511 -8.597 4.620 1.00 88.81 89 LEU A CA 1
ATOM 708 C C . LEU A 1 89 ? -8.676 -10.121 4.663 1.00 88.81 89 LEU A C 1
ATOM 710 O O . LEU A 1 89 ? -8.057 -10.824 3.867 1.00 88.81 89 LEU A O 1
ATOM 714 N N . GLN A 1 90 ? -9.528 -10.635 5.553 1.00 91.12 90 GLN A N 1
ATOM 715 C CA . GLN A 1 90 ? -9.814 -12.066 5.636 1.00 91.12 90 GLN A CA 1
ATOM 716 C C . GLN A 1 90 ? -10.394 -12.607 4.319 1.00 91.12 90 GLN A C 1
ATOM 718 O O . GLN A 1 90 ? -9.978 -13.671 3.857 1.00 91.12 90 GLN A O 1
ATOM 723 N N . GLU A 1 91 ? -11.330 -11.883 3.703 1.00 90.06 91 GLU A N 1
ATOM 724 C CA . GLU A 1 91 ? -11.869 -12.215 2.379 1.00 90.06 91 GLU A CA 1
ATOM 725 C C . GLU A 1 91 ? -10.781 -12.196 1.304 1.00 90.06 91 GLU A C 1
ATOM 727 O O . GLU A 1 91 ? -10.626 -13.171 0.573 1.00 90.06 91 GLU A O 1
ATOM 732 N N . LEU A 1 92 ? -9.972 -11.133 1.259 1.00 85.81 92 LEU A N 1
ATOM 733 C CA . LEU A 1 92 ? -8.893 -10.992 0.285 1.00 85.81 92 LEU A CA 1
ATOM 734 C C . LEU A 1 92 ? -7.866 -12.129 0.399 1.00 85.81 92 LEU A C 1
ATOM 736 O O . LEU A 1 92 ? -7.425 -12.668 -0.612 1.00 85.81 92 LEU A O 1
ATOM 740 N N . ILE A 1 93 ? -7.511 -12.548 1.617 1.00 87.88 93 ILE A N 1
ATOM 741 C CA . ILE A 1 93 ? -6.619 -13.696 1.835 1.00 87.88 93 ILE A CA 1
ATOM 742 C C . ILE A 1 93 ? -7.223 -14.975 1.237 1.00 87.88 93 ILE A C 1
ATOM 744 O O . ILE A 1 93 ? -6.499 -15.763 0.628 1.00 87.88 93 ILE A O 1
ATOM 748 N N . LYS A 1 94 ? -8.536 -15.197 1.385 1.00 90.00 94 LYS A N 1
ATOM 749 C CA . LYS A 1 94 ? -9.225 -16.357 0.792 1.00 90.00 94 LYS A CA 1
ATOM 750 C C . LYS A 1 94 ? -9.239 -16.275 -0.736 1.00 90.00 94 LYS A C 1
ATOM 752 O O . LYS A 1 94 ? -8.906 -17.260 -1.389 1.00 90.00 94 LYS A O 1
ATOM 757 N N . GLU A 1 95 ? -9.570 -15.108 -1.293 1.00 86.31 95 GLU A N 1
ATOM 758 C CA . GLU A 1 95 ? -9.555 -14.843 -2.739 1.00 86.31 95 GLU A CA 1
ATOM 759 C C . GLU A 1 95 ? -8.178 -15.174 -3.340 1.00 86.31 95 GLU A C 1
ATOM 761 O O . GLU A 1 95 ? -8.084 -15.972 -4.270 1.00 86.31 95 GLU A O 1
ATOM 766 N N . LEU A 1 96 ? -7.103 -14.647 -2.748 1.00 83.75 96 LEU A N 1
ATOM 767 C CA . LEU A 1 96 ? -5.731 -14.813 -3.239 1.00 83.75 96 LEU A CA 1
ATOM 768 C C . LEU A 1 96 ? -5.183 -16.235 -3.082 1.00 83.75 96 LEU A C 1
ATOM 770 O O . LEU A 1 96 ? -4.363 -16.667 -3.890 1.00 83.75 96 LEU A O 1
ATOM 774 N N . ARG A 1 97 ? -5.619 -16.975 -2.055 1.00 85.94 97 ARG A N 1
ATOM 775 C CA . ARG A 1 97 ? -5.273 -18.399 -1.905 1.00 85.94 97 ARG A CA 1
ATOM 776 C C . ARG A 1 97 ? -5.916 -19.254 -2.994 1.00 85.94 97 ARG A C 1
ATOM 778 O O . ARG A 1 97 ? -5.286 -20.194 -3.465 1.00 85.94 97 ARG A O 1
ATOM 785 N N . ASN A 1 98 ? -7.143 -18.920 -3.392 1.00 88.06 98 ASN A N 1
ATOM 786 C CA . ASN A 1 98 ? -7.885 -19.658 -4.415 1.00 88.06 98 ASN A CA 1
ATOM 787 C C . ASN A 1 98 ? -7.475 -19.260 -5.840 1.00 88.06 98 ASN A C 1
ATOM 789 O O . ASN A 1 98 ? -7.486 -20.097 -6.739 1.00 88.06 98 ASN A O 1
ATOM 793 N N . ALA A 1 99 ? -7.108 -17.995 -6.046 1.00 84.25 99 ALA A N 1
ATOM 794 C CA . ALA A 1 99 ? -6.687 -17.455 -7.332 1.00 84.25 99 ALA A CA 1
ATOM 795 C C . ALA A 1 99 ? -5.449 -16.553 -7.160 1.00 84.25 99 ALA A C 1
ATOM 797 O O . ALA A 1 99 ? -5.577 -15.328 -7.069 1.00 84.25 99 ALA A O 1
ATOM 798 N N . PRO A 1 100 ? -4.236 -17.137 -7.122 1.00 79.06 100 PRO A N 1
ATOM 799 C CA . PRO A 1 100 ? -3.004 -16.365 -7.014 1.00 79.06 100 PRO A CA 1
ATOM 800 C C . PRO A 1 100 ? -2.829 -15.403 -8.192 1.00 79.06 100 PRO A C 1
ATOM 802 O O . PRO A 1 100 ? -3.036 -15.761 -9.354 1.00 79.06 100 PRO A O 1
ATOM 805 N N . VAL A 1 101 ? -2.396 -14.177 -7.902 1.00 76.94 101 VAL A N 1
ATOM 806 C CA . VAL A 1 101 ? -2.188 -13.141 -8.923 1.00 76.94 101 VAL A CA 1
ATOM 807 C C . VAL A 1 101 ? -0.816 -13.297 -9.550 1.00 76.94 101 VAL A C 1
ATOM 809 O O . VAL A 1 101 ? 0.190 -13.359 -8.846 1.00 76.94 101 VAL A O 1
ATOM 812 N N . ARG A 1 102 ? -0.751 -13.281 -10.882 1.00 75.12 102 ARG A N 1
ATOM 813 C CA . ARG A 1 102 ? 0.524 -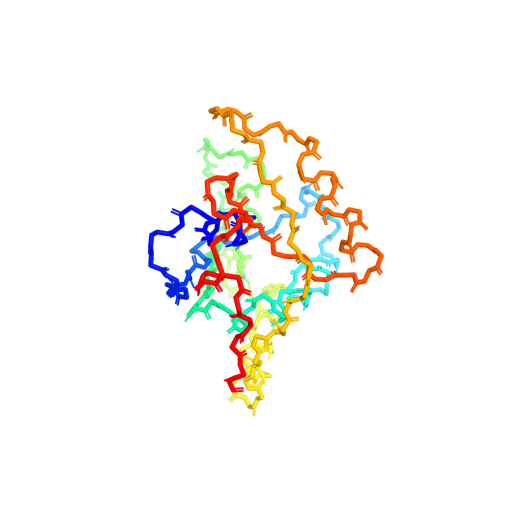13.176 -11.597 1.00 75.12 102 ARG A CA 1
ATOM 814 C C . ARG A 1 102 ? 0.938 -11.708 -11.756 1.00 75.12 102 ARG A C 1
ATOM 816 O O . ARG A 1 102 ? 0.075 -10.862 -11.998 1.00 75.12 102 ARG A O 1
ATOM 823 N N . PRO A 1 103 ? 2.240 -11.386 -11.663 1.00 73.00 103 PRO A N 1
ATOM 824 C CA . PRO A 1 103 ? 2.754 -10.082 -12.063 1.00 73.00 103 PRO A CA 1
ATOM 825 C C . PRO A 1 103 ? 2.271 -9.669 -13.455 1.00 73.00 103 PRO A C 1
ATOM 827 O O . PRO A 1 103 ? 2.416 -10.428 -14.409 1.00 73.00 103 PRO A O 1
ATOM 830 N N . ALA A 1 104 ? 1.775 -8.440 -13.593 1.00 72.62 104 ALA A N 1
ATOM 831 C CA . ALA A 1 104 ? 1.545 -7.863 -14.912 1.00 72.62 104 ALA A CA 1
ATOM 832 C C . ALA A 1 104 ? 2.882 -7.579 -15.620 1.00 72.62 104 ALA A C 1
ATOM 834 O O . ALA A 1 104 ? 3.810 -7.026 -15.010 1.00 72.62 104 ALA A O 1
ATOM 835 N N . THR A 1 105 ? 2.958 -7.913 -16.910 1.00 76.75 105 THR A N 1
ATOM 836 C CA . THR A 1 105 ? 4.058 -7.504 -17.790 1.00 76.75 105 THR A CA 1
ATOM 837 C C . THR A 1 105 ? 4.063 -5.986 -17.937 1.00 76.75 105 THR A C 1
ATOM 839 O O . THR A 1 105 ? 3.009 -5.356 -18.025 1.00 76.75 105 THR A O 1
ATOM 842 N N . ARG A 1 106 ? 5.258 -5.392 -17.958 1.00 78.56 106 ARG A N 1
ATOM 843 C CA . ARG A 1 106 ? 5.456 -3.952 -18.138 1.00 78.56 106 ARG A CA 1
ATOM 844 C C . ARG A 1 106 ? 6.308 -3.714 -19.372 1.00 78.56 106 ARG A C 1
ATOM 846 O O . ARG A 1 106 ? 7.363 -4.326 -19.500 1.00 78.56 106 ARG A O 1
ATOM 853 N N . SER A 1 107 ? 5.837 -2.841 -20.251 1.00 83.19 107 SER A N 1
ATOM 854 C CA . SER A 1 107 ? 6.527 -2.440 -21.484 1.00 83.19 107 SER A CA 1
ATOM 855 C C . SER A 1 107 ? 7.043 -1.001 -21.439 1.00 83.19 107 SER A C 1
ATOM 857 O O . SER A 1 107 ? 7.813 -0.607 -22.306 1.00 83.19 107 SER A O 1
ATOM 859 N N . VAL A 1 108 ? 6.631 -0.222 -20.434 1.00 89.69 108 VAL A N 1
ATOM 860 C CA . VAL A 1 108 ? 7.035 1.173 -20.234 1.00 89.69 108 VAL A CA 1
ATOM 861 C C . VAL A 1 108 ? 7.855 1.264 -18.954 1.00 89.69 108 VAL A C 1
ATOM 863 O O . VAL A 1 108 ? 7.448 0.726 -17.921 1.00 89.69 108 VAL A O 1
ATOM 866 N N . ALA A 1 109 ? 8.988 1.960 -19.008 1.00 90.06 109 ALA A N 1
ATOM 867 C CA . ALA A 1 109 ? 9.813 2.272 -17.850 1.00 90.06 109 ALA A CA 1
ATOM 868 C C . ALA A 1 109 ? 10.065 3.781 -17.779 1.00 90.06 109 ALA A C 1
ATOM 870 O O . ALA A 1 109 ? 10.362 4.413 -18.791 1.00 90.06 109 ALA A O 1
ATOM 871 N N . LEU A 1 110 ? 9.944 4.351 -16.581 1.00 92.25 110 LEU A N 1
ATOM 872 C CA . LEU A 1 110 ? 10.366 5.716 -16.295 1.00 92.25 110 LEU A CA 1
ATOM 873 C C . LEU A 1 110 ? 11.798 5.673 -15.748 1.00 92.25 110 LEU A C 1
ATOM 875 O O . LEU A 1 110 ? 12.077 4.973 -14.770 1.00 92.25 110 LEU A O 1
ATOM 879 N N . VAL A 1 111 ? 12.692 6.420 -16.393 1.00 92.38 111 VAL A N 1
ATOM 880 C CA . VAL A 1 111 ? 14.085 6.558 -15.962 1.00 92.38 111 VAL A CA 1
ATOM 881 C C . VAL A 1 111 ? 14.150 7.557 -14.811 1.00 92.38 111 VAL A C 1
ATOM 883 O O . VAL A 1 111 ? 13.653 8.680 -14.917 1.00 92.38 111 VAL A O 1
ATOM 886 N N . LEU A 1 112 ? 14.743 7.131 -13.703 1.00 91.69 112 LEU A N 1
ATOM 887 C CA . LEU A 1 112 ? 14.985 7.969 -12.540 1.00 91.69 112 LEU A CA 1
ATOM 888 C C . LEU A 1 112 ? 16.129 8.949 -12.832 1.00 91.69 112 LEU A C 1
ATOM 890 O O . LEU A 1 112 ? 17.133 8.541 -13.424 1.00 91.69 112 LEU A O 1
ATOM 894 N N . PRO A 1 113 ? 16.008 10.222 -12.413 1.00 87.12 113 PRO A N 1
ATOM 895 C CA . PRO A 1 113 ? 17.117 11.158 -12.501 1.00 87.12 113 PRO A CA 1
ATOM 896 C C . PRO A 1 113 ? 18.275 10.677 -11.624 1.00 87.12 113 PRO A C 1
ATOM 898 O O . PRO A 1 113 ? 18.058 10.115 -10.548 1.00 87.12 113 PRO A O 1
ATOM 901 N N . ASP A 1 114 ? 19.500 10.934 -12.076 1.00 83.56 114 ASP A N 1
ATOM 902 C CA . ASP A 1 114 ? 20.708 10.679 -11.295 1.00 83.56 114 ASP A CA 1
ATOM 903 C C . ASP A 1 114 ? 20.877 11.783 -10.241 1.00 83.56 114 ASP A C 1
ATOM 905 O O . ASP A 1 114 ? 21.572 12.779 -10.439 1.00 83.56 114 ASP A O 1
ATOM 909 N N . SER A 1 115 ? 20.102 11.669 -9.162 1.00 79.50 115 SER A N 1
ATOM 910 C CA . SER A 1 115 ? 20.056 12.624 -8.058 1.00 79.50 115 SER A CA 1
ATOM 911 C C . SER A 1 115 ? 19.923 11.872 -6.734 1.00 79.50 115 SER A C 1
ATOM 913 O O . SER A 1 115 ? 19.107 10.949 -6.645 1.00 79.50 115 SER A O 1
ATOM 915 N N . PRO A 1 116 ? 20.655 12.281 -5.679 1.00 69.50 116 PRO A N 1
ATOM 916 C CA . PRO A 1 116 ? 20.498 11.707 -4.343 1.00 69.50 116 PRO A CA 1
ATOM 917 C C . PRO A 1 116 ? 19.106 11.978 -3.751 1.00 69.50 116 PRO A C 1
ATOM 919 O O . PRO A 1 116 ? 18.640 11.227 -2.898 1.00 69.50 116 PRO A O 1
ATOM 922 N N . GLU A 1 117 ? 18.420 13.016 -4.233 1.00 77.19 117 GLU A N 1
ATOM 923 C CA . GLU A 1 117 ? 17.055 13.350 -3.845 1.00 77.19 117 GLU A CA 1
ATOM 924 C C . GLU A 1 117 ? 16.115 13.132 -5.031 1.00 77.19 117 GLU A C 1
ATOM 926 O O . GLU A 1 117 ? 16.083 13.906 -5.995 1.00 77.19 117 GLU A O 1
ATOM 931 N N . LEU A 1 118 ? 15.329 12.059 -4.958 1.00 79.62 118 LEU A N 1
ATOM 932 C CA . LEU A 1 118 ? 14.204 11.856 -5.860 1.00 79.62 118 LEU A CA 1
ATOM 933 C C . LEU A 1 118 ? 13.053 12.755 -5.406 1.00 79.62 118 LEU A C 1
ATOM 935 O O . LEU A 1 118 ? 12.354 12.457 -4.440 1.00 79.62 118 LEU A O 1
ATOM 939 N N . GLY A 1 119 ? 12.871 13.876 -6.100 1.00 81.31 119 GLY A N 1
ATOM 940 C CA . GLY A 1 119 ? 11.757 14.784 -5.843 1.00 81.31 119 GLY A CA 1
ATOM 941 C C . GLY A 1 119 ? 10.393 14.186 -6.217 1.00 81.31 119 GLY A C 1
ATOM 942 O O . GLY A 1 119 ? 10.292 13.228 -6.988 1.00 81.31 119 GLY A O 1
ATOM 943 N N . LEU A 1 120 ? 9.320 14.816 -5.723 1.00 86.81 120 LEU A N 1
ATOM 944 C CA . LEU A 1 120 ? 7.932 14.381 -5.957 1.00 86.81 120 LEU A CA 1
ATOM 945 C C . LEU A 1 120 ? 7.534 14.335 -7.441 1.00 86.81 120 LEU A C 1
ATOM 947 O O . LEU A 1 120 ? 6.702 13.518 -7.812 1.00 86.81 120 LEU A O 1
ATOM 951 N N . HIS A 1 121 ? 8.200 15.099 -8.309 1.00 87.94 121 HIS A N 1
ATOM 952 C CA . HIS A 1 121 ? 7.963 15.086 -9.757 1.00 87.94 121 HIS A CA 1
ATOM 953 C C . HIS A 1 121 ? 8.095 13.689 -10.398 1.00 87.94 121 HIS A C 1
ATOM 955 O O . HIS A 1 121 ? 7.452 13.406 -11.410 1.00 87.94 121 HIS A O 1
ATOM 961 N N . VAL A 1 122 ? 8.922 12.800 -9.830 1.00 89.81 122 VAL A N 1
ATOM 962 C CA . VAL A 1 122 ? 9.011 11.398 -10.270 1.00 89.81 122 VAL A CA 1
ATOM 963 C C . VAL A 1 122 ? 7.731 10.648 -9.915 1.00 89.81 122 VAL A C 1
ATOM 965 O O . VAL A 1 122 ? 7.208 9.902 -10.742 1.00 89.81 122 VAL A O 1
ATOM 968 N N . ALA A 1 123 ? 7.220 10.857 -8.699 1.00 89.69 123 ALA A N 1
ATOM 969 C CA . ALA A 1 123 ? 5.958 10.279 -8.261 1.00 89.69 123 ALA A CA 1
ATOM 970 C C . ALA A 1 123 ? 4.800 10.805 -9.117 1.00 89.69 123 ALA A C 1
ATOM 972 O O . ALA A 1 123 ? 4.024 9.995 -9.611 1.00 89.69 123 ALA A O 1
ATOM 973 N N . ASP A 1 124 ? 4.741 12.112 -9.385 1.00 92.69 124 ASP A N 1
ATOM 974 C CA . ASP A 1 124 ? 3.695 12.726 -10.212 1.00 92.69 124 ASP A CA 1
ATOM 975 C C . ASP A 1 124 ? 3.647 12.109 -11.615 1.00 92.69 124 ASP A C 1
ATOM 977 O O . ASP A 1 124 ? 2.593 11.678 -12.077 1.00 92.69 124 ASP A O 1
ATOM 981 N N . ARG A 1 125 ? 4.802 11.977 -12.282 1.00 93.12 125 ARG A N 1
ATOM 982 C CA . ARG A 1 125 ? 4.886 11.328 -13.602 1.00 93.12 125 ARG A CA 1
ATOM 983 C C . ARG A 1 125 ? 4.512 9.851 -13.550 1.00 93.12 125 ARG A C 1
ATOM 985 O O . ARG A 1 125 ? 3.843 9.352 -14.452 1.00 93.12 125 ARG A O 1
ATOM 992 N N . PHE A 1 126 ? 4.963 9.143 -12.516 1.00 91.50 126 PHE A N 1
ATOM 993 C CA . PHE A 1 126 ? 4.630 7.736 -12.331 1.00 91.50 126 PHE A CA 1
ATOM 994 C C . PHE A 1 126 ? 3.120 7.548 -12.155 1.00 91.50 126 PHE A C 1
ATOM 996 O O . PHE A 1 126 ? 2.543 6.673 -12.796 1.00 91.50 126 PHE A O 1
ATOM 1003 N N . PHE A 1 127 ? 2.477 8.367 -11.320 1.00 91.12 127 PHE A N 1
ATOM 1004 C CA . PHE A 1 127 ? 1.044 8.272 -11.062 1.00 91.12 127 PHE A CA 1
ATOM 1005 C C . PHE A 1 127 ? 0.199 8.755 -12.242 1.00 91.12 127 PHE A C 1
ATOM 1007 O O . PHE A 1 127 ? -0.779 8.086 -12.544 1.00 91.12 127 PHE A O 1
ATOM 1014 N N . ALA A 1 128 ? 0.629 9.770 -12.998 1.00 93.69 128 ALA A N 1
ATOM 1015 C CA . ALA A 1 128 ? -0.035 10.154 -14.249 1.00 93.69 128 ALA A CA 1
ATOM 1016 C C . ALA A 1 128 ? -0.114 8.979 -15.245 1.00 93.69 128 ALA A C 1
ATOM 1018 O O . ALA A 1 128 ? -1.175 8.675 -15.777 1.00 93.69 128 ALA A O 1
ATOM 1019 N N . LEU A 1 129 ? 0.985 8.234 -15.421 1.00 92.19 129 LEU A N 1
ATOM 1020 C CA . LEU A 1 129 ? 0.987 7.017 -16.243 1.00 92.19 129 LEU A CA 1
ATOM 1021 C C . LEU A 1 129 ? 0.055 5.931 -15.681 1.00 92.19 129 LEU A C 1
ATOM 1023 O O . LEU A 1 129 ? -0.600 5.221 -16.441 1.00 92.19 129 LEU A O 1
ATOM 1027 N N . VAL A 1 130 ? 0.009 5.767 -14.356 1.00 89.50 130 VAL A N 1
ATOM 1028 C CA . VAL A 1 130 ? -0.897 4.803 -13.710 1.00 89.50 130 VAL A CA 1
ATOM 1029 C C . VAL A 1 130 ? -2.362 5.175 -13.942 1.00 89.50 130 VAL A C 1
ATOM 1031 O O . VAL A 1 130 ? -3.161 4.276 -14.225 1.00 89.50 130 VAL A O 1
ATOM 1034 N N . ASP A 1 131 ? -2.690 6.463 -13.859 1.00 90.12 131 ASP A N 1
ATOM 1035 C CA . ASP A 1 131 ? -4.027 7.010 -14.099 1.00 90.12 131 ASP A CA 1
ATOM 1036 C C . ASP A 1 131 ? -4.450 6.832 -15.566 1.00 90.12 131 ASP A C 1
ATOM 1038 O O . ASP A 1 131 ? -5.590 6.449 -15.830 1.00 90.12 131 ASP A O 1
ATOM 1042 N N . ASP A 1 132 ? -3.505 6.937 -16.506 1.00 92.31 132 ASP A N 1
ATOM 1043 C CA . ASP A 1 132 ? -3.689 6.605 -17.929 1.00 92.31 132 ASP A CA 1
ATOM 1044 C C . ASP A 1 132 ? -3.790 5.086 -18.201 1.00 92.31 132 ASP A C 1
ATOM 1046 O O . ASP A 1 132 ? -3.848 4.630 -19.345 1.00 92.31 132 ASP A O 1
ATOM 1050 N N . GLY A 1 133 ? -3.793 4.257 -17.154 1.00 88.12 133 GLY A N 1
ATOM 1051 C CA . GLY A 1 133 ? -3.903 2.803 -17.259 1.00 88.12 133 GLY A CA 1
ATOM 1052 C C . GLY A 1 133 ? -2.591 2.092 -17.597 1.00 88.12 133 GLY A C 1
ATOM 1053 O O . GLY A 1 133 ? -2.561 0.859 -17.659 1.00 88.12 133 GLY A O 1
ATOM 1054 N N . VAL A 1 134 ? -1.485 2.824 -17.740 1.00 89.38 134 VAL A N 1
ATOM 1055 C CA . VAL A 1 134 ? -0.154 2.243 -17.930 1.00 89.38 134 VAL A CA 1
ATOM 1056 C C . VAL A 1 134 ? 0.299 1.570 -16.627 1.00 89.38 134 VAL A C 1
ATOM 1058 O O . VAL A 1 134 ? -0.138 1.873 -15.513 1.00 89.38 134 VAL A O 1
ATOM 1061 N N . ARG A 1 135 ? 1.178 0.575 -16.749 1.00 86.50 135 ARG A N 1
ATOM 1062 C CA . ARG A 1 135 ? 1.857 -0.065 -15.614 1.00 86.50 135 ARG A CA 1
ATOM 1063 C C . ARG A 1 135 ? 3.356 0.185 -15.745 1.00 86.50 135 ARG A C 1
ATOM 1065 O O . ARG A 1 135 ? 4.071 -0.717 -16.178 1.00 86.50 135 ARG A O 1
ATOM 1072 N N . PRO A 1 136 ? 3.840 1.397 -15.427 1.00 89.12 136 PRO A N 1
ATOM 1073 C CA . PRO A 1 136 ? 5.249 1.713 -15.598 1.00 89.12 136 PRO A CA 1
ATOM 1074 C C . PRO A 1 136 ? 6.129 0.908 -14.631 1.00 89.12 136 PRO A C 1
ATOM 1076 O O . PRO A 1 136 ? 5.726 0.573 -13.510 1.00 89.12 136 PRO A O 1
ATOM 1079 N N . ALA A 1 137 ? 7.333 0.573 -15.086 1.00 88.75 137 ALA A N 1
ATOM 1080 C CA . ALA A 1 137 ? 8.465 0.209 -14.240 1.00 88.75 137 ALA A CA 1
ATOM 1081 C C . ALA A 1 137 ? 9.279 1.468 -13.897 1.00 88.75 137 ALA A C 1
ATOM 1083 O O . ALA A 1 137 ? 9.109 2.514 -14.525 1.00 88.75 137 ALA A O 1
ATOM 1084 N N . LEU A 1 138 ? 10.178 1.357 -12.921 1.00 90.06 138 LEU A N 1
ATOM 1085 C CA . LEU A 1 138 ? 11.208 2.359 -12.645 1.00 90.06 138 LEU A CA 1
ATOM 1086 C C . LEU A 1 138 ? 12.582 1.740 -12.905 1.00 90.06 138 LEU A C 1
ATOM 1088 O O . LEU A 1 138 ? 12.807 0.584 -12.543 1.00 90.06 138 LEU A O 1
ATOM 1092 N N . VAL A 1 139 ? 13.485 2.502 -13.519 1.00 91.44 139 VAL A N 1
ATOM 1093 C CA . VAL A 1 139 ? 14.881 2.104 -13.771 1.00 91.44 139 VAL A CA 1
ATOM 1094 C C . VAL A 1 139 ? 15.816 3.264 -13.449 1.00 91.44 139 VAL A C 1
ATOM 1096 O O . VAL A 1 139 ? 15.429 4.421 -13.593 1.00 91.44 139 VAL A O 1
ATOM 1099 N N . THR A 1 140 ? 17.035 2.982 -12.996 1.00 90.94 140 THR A N 1
ATOM 1100 C CA . THR A 1 140 ? 18.066 4.020 -12.831 1.00 90.94 140 THR A CA 1
ATOM 1101 C C . THR A 1 140 ? 18.611 4.453 -14.193 1.00 90.94 140 THR A C 1
ATOM 1103 O O . THR A 1 140 ? 18.538 3.689 -15.156 1.00 90.94 140 THR A O 1
ATOM 1106 N N . SER A 1 141 ? 19.176 5.660 -14.278 1.00 90.00 141 SER A N 1
ATOM 1107 C CA . SER A 1 141 ? 19.847 6.170 -15.485 1.00 90.00 141 SER A CA 1
ATOM 1108 C C . SER A 1 141 ? 20.932 5.217 -15.999 1.00 90.00 141 SER A C 1
ATOM 1110 O O . SER A 1 141 ? 20.958 4.905 -17.183 1.00 90.00 141 SER A O 1
ATOM 1112 N N . GLU A 1 142 ? 21.751 4.668 -15.098 1.00 87.25 142 GLU A N 1
ATOM 1113 C CA . GLU A 1 142 ? 22.798 3.679 -15.403 1.00 87.25 142 GLU A CA 1
ATOM 1114 C C . GLU A 1 142 ? 22.261 2.428 -16.122 1.00 87.25 142 GLU A C 1
ATOM 1116 O O . GLU A 1 142 ? 22.960 1.805 -16.915 1.00 87.25 142 GLU A O 1
ATOM 1121 N N . ARG A 1 143 ? 21.005 2.052 -15.857 1.00 86.94 143 ARG A N 1
ATOM 1122 C CA . ARG A 1 143 ? 20.381 0.821 -16.366 1.00 86.94 143 ARG A CA 1
ATOM 1123 C C . ARG A 1 143 ? 19.372 1.080 -17.479 1.00 86.94 143 ARG A C 1
ATOM 1125 O O . ARG A 1 143 ? 18.713 0.140 -17.920 1.00 86.94 143 ARG A O 1
ATOM 1132 N N . ALA A 1 144 ? 19.236 2.329 -17.924 1.00 88.25 144 ALA A N 1
ATOM 1133 C CA . ALA A 1 144 ? 18.263 2.717 -18.940 1.00 88.25 144 ALA A CA 1
ATOM 1134 C C . ALA A 1 144 ? 18.524 2.053 -20.303 1.00 88.25 144 ALA A C 1
ATOM 1136 O O . ALA A 1 144 ? 17.571 1.842 -21.048 1.00 88.25 144 ALA A O 1
ATOM 1137 N N . ASP A 1 145 ? 19.775 1.663 -20.570 1.00 85.19 145 ASP A N 1
ATOM 1138 C CA . ASP A 1 145 ? 20.205 0.989 -21.802 1.00 85.19 145 ASP A CA 1
ATOM 1139 C C . ASP A 1 145 ? 20.662 -0.470 -21.572 1.00 85.19 145 ASP A C 1
ATOM 1141 O O . ASP A 1 145 ? 21.112 -1.148 -22.499 1.00 85.19 145 ASP A O 1
ATOM 1145 N N . ASP A 1 146 ? 20.539 -0.998 -20.346 1.00 82.62 146 ASP A N 1
ATOM 1146 C CA . ASP A 1 146 ? 20.914 -2.383 -20.038 1.00 82.62 146 ASP A CA 1
ATOM 1147 C C . ASP A 1 146 ? 19.820 -3.358 -20.503 1.00 82.62 146 ASP A C 1
ATOM 1149 O O . ASP A 1 146 ? 18.873 -3.694 -19.782 1.00 82.62 146 ASP A O 1
ATOM 1153 N N . ALA A 1 147 ? 19.970 -3.863 -21.729 1.00 76.69 147 ALA A N 1
ATOM 1154 C CA . ALA A 1 147 ? 19.039 -4.811 -22.336 1.00 76.69 147 ALA A CA 1
ATOM 1155 C C . ALA A 1 147 ? 18.777 -6.064 -21.471 1.00 76.69 147 ALA A C 1
ATOM 1157 O O . ALA A 1 147 ? 17.665 -6.600 -21.490 1.00 76.69 147 ALA A O 1
ATOM 1158 N N . ALA A 1 148 ? 19.748 -6.528 -20.672 1.00 72.19 148 ALA A N 1
ATOM 1159 C CA . ALA A 1 148 ? 19.565 -7.696 -19.808 1.00 72.19 148 ALA A CA 1
ATOM 1160 C C . ALA A 1 148 ? 18.613 -7.407 -18.629 1.00 72.19 148 ALA A C 1
ATOM 1162 O O . ALA A 1 148 ? 17.880 -8.300 -18.173 1.00 72.19 148 ALA A O 1
ATOM 1163 N N . GLN A 1 149 ? 18.580 -6.156 -18.163 1.00 68.62 149 GLN A N 1
ATOM 1164 C CA . GLN A 1 149 ? 17.667 -5.681 -17.120 1.00 68.62 149 GLN A CA 1
ATOM 1165 C C . GLN A 1 149 ? 16.281 -5.330 -17.678 1.00 68.62 149 GLN A C 1
ATOM 1167 O O . GLN A 1 149 ? 15.267 -5.588 -17.016 1.00 68.62 149 GLN A O 1
ATOM 1172 N N . LEU A 1 150 ? 16.229 -4.819 -18.910 1.00 72.06 150 LEU A N 1
ATOM 1173 C CA . LEU A 1 150 ? 15.015 -4.304 -19.551 1.00 72.06 150 LEU A CA 1
ATOM 1174 C C . LEU A 1 150 ? 14.168 -5.378 -20.246 1.00 72.06 150 LEU A C 1
ATOM 1176 O O . LEU A 1 150 ? 12.946 -5.243 -20.295 1.00 72.06 150 LEU A O 1
ATOM 1180 N N . CYS A 1 151 ? 14.772 -6.459 -20.750 1.00 66.56 151 CYS A N 1
ATOM 1181 C CA . CYS A 1 151 ? 14.056 -7.511 -21.480 1.00 66.56 151 CYS A CA 1
ATOM 1182 C C . CYS A 1 151 ? 12.922 -8.136 -20.643 1.00 66.56 151 CYS A C 1
ATOM 1184 O O . CYS A 1 151 ? 13.219 -8.794 -19.637 1.00 66.56 151 CYS A O 1
ATOM 1186 N N . PRO A 1 152 ? 11.636 -8.007 -21.033 1.00 62.09 152 PRO A N 1
ATOM 1187 C CA . PRO A 1 152 ? 10.518 -8.587 -20.291 1.00 62.09 152 PRO A CA 1
ATOM 1188 C C . PRO A 1 152 ? 10.687 -10.103 -20.121 1.00 62.09 152 PRO A C 1
ATOM 1190 O O . PRO A 1 152 ? 11.056 -10.798 -21.065 1.00 62.09 152 PRO A O 1
ATOM 1193 N N . ARG A 1 153 ? 10.402 -10.644 -18.929 1.00 55.06 153 ARG A N 1
ATOM 1194 C CA . ARG A 1 153 ? 10.243 -12.09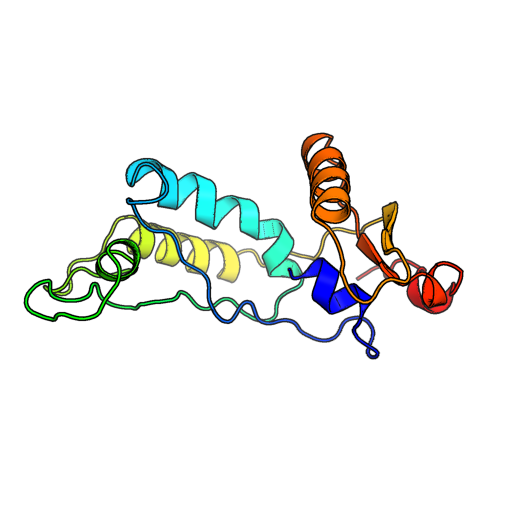8 -18.777 1.00 55.06 153 ARG A CA 1
ATOM 1195 C C . ARG A 1 153 ? 8.808 -12.492 -19.103 1.00 55.06 153 ARG A C 1
ATOM 1197 O O . ARG A 1 153 ? 7.871 -11.932 -18.537 1.00 55.06 153 ARG A O 1
ATOM 1204 N N . HIS A 1 154 ? 8.660 -13.497 -19.957 1.00 42.53 154 HIS A N 1
ATOM 1205 C CA . HIS A 1 154 ? 7.476 -14.347 -19.973 1.00 42.53 154 HIS A CA 1
ATOM 1206 C C . HIS A 1 154 ? 7.605 -15.323 -18.786 1.00 42.53 154 HIS A C 1
ATOM 1208 O O . HIS A 1 154 ? 8.588 -16.058 -18.715 1.00 42.53 154 HIS A O 1
ATOM 1214 N N . HIS A 1 155 ? 6.677 -15.264 -17.825 1.00 43.78 155 HIS A N 1
ATOM 1215 C CA . HIS A 1 155 ? 6.583 -16.167 -16.667 1.00 43.78 155 HIS A CA 1
ATOM 1216 C C . HIS A 1 155 ? 5.294 -16.993 -16.730 1.00 43.78 155 HIS A C 1
ATOM 1218 O O . HIS A 1 155 ? 4.215 -16.394 -16.949 1.00 43.78 155 HIS A O 1
#

Radius of gyration: 18.27 Å; chains: 1; bounding box: 39×35×50 Å

Organism: NCBI:txid114686

Foldseek 3Di:
DLLVCQQPDPDHLPAAEQEEDFWACVVPNLVCCLPPPPPVCQLVVLSHPYYDYPAQEADPPVDDDDDPRRRGGHCAYPVRHGDPNVVSVVVVVVVCVVPPHHHDWAPAEDEADPDPDRDCVSVVVCVVCVVVVHDYHYHYPVCPPVCVNNPIDDD

Sequence (155 aa):
MAELAEAFSPVRGRPKWLQEFGASPVERPAESIPQRFLRPQHPLLGRHVGLHMVGIHDIDRRFTGFVEYQFDLGLLTVDNEIKATGARLQELIKELRNAPVRPATRSVALVLPDSPELGLHVADRFFALVDDGVRPALVTSERADDAAQLCPRHH

pLDDT: mean 84.22, std 10.89, range [42.53, 97.75]